Protein AF-A0A973SG56-F1 (afdb_monomer_lite)

Secondary structure (DSSP, 8-state):
--PPPEEEE-SSEEEEE-SSEEEEEEE-SS-EEEEEEES-HHHHHHHHHHHHHHHHHHGGGTT------PPPPTTSGGGTTT--------

Radius of gyration: 16.25 Å; chains: 1; bounding box: 34×30×58 Å

Foldseek 3Di:
DQQDWDWDDDPAWIWIDRPQKIKIWGHDPVDIDIDIDGPDPVVSVVVVVVVQVVCCVVCVVVNDHDDDDPDPPPVPPVPPVPDDDDDDDD

Structure (mmCIF, N/CA/C/O backbone):
data_AF-A0A973SG56-F1
#
_entry.id   AF-A0A973SG56-F1
#
loop_
_atom_site.group_PDB
_atom_site.id
_atom_site.type_symbol
_atom_site.label_atom_id
_atom_site.label_alt_id
_atom_site.label_comp_id
_atom_site.label_asym_id
_atom_site.label_entity_id
_atom_site.label_seq_id
_atom_site.pdbx_PDB_ins_code
_atom_site.Cartn_x
_atom_site.Cartn_y
_atom_site.Cartn_z
_atom_site.occupancy
_atom_site.B_iso_or_equiv
_atom_site.auth_seq_id
_atom_site.auth_comp_id
_atom_site.auth_asym_id
_atom_site.auth_atom_id
_atom_site.pdbx_PDB_model_num
ATOM 1 N N . MET A 1 1 ? 13.474 -17.132 -16.185 1.00 40.53 1 MET A N 1
ATOM 2 C CA . MET A 1 1 ? 14.036 -17.359 -14.837 1.00 40.53 1 MET A CA 1
ATOM 3 C C . MET A 1 1 ? 13.049 -16.800 -13.830 1.00 40.53 1 MET A C 1
ATOM 5 O O . MET A 1 1 ? 12.770 -15.612 -13.897 1.00 40.53 1 MET A O 1
ATOM 9 N N . ALA A 1 2 ? 12.445 -17.638 -12.987 1.00 53.66 2 ALA A N 1
ATOM 10 C CA . ALA A 1 2 ? 11.544 -17.158 -11.943 1.00 53.66 2 ALA A CA 1
ATOM 11 C C . ALA A 1 2 ? 12.395 -16.587 -10.802 1.00 53.66 2 ALA A C 1
ATOM 13 O O . ALA A 1 2 ? 13.117 -17.335 -10.144 1.00 53.66 2 ALA A O 1
ATOM 14 N N . GLY A 1 3 ? 12.364 -15.265 -10.620 1.00 65.00 3 GLY A N 1
ATOM 15 C CA . GLY A 1 3 ? 12.903 -14.640 -9.417 1.00 65.00 3 GLY A CA 1
ATOM 16 C C . GLY A 1 3 ? 12.199 -15.229 -8.197 1.00 65.00 3 GLY A C 1
ATOM 17 O O . GLY A 1 3 ? 10.986 -15.444 -8.220 1.00 65.00 3 GLY A O 1
ATOM 18 N N . ARG A 1 4 ? 12.962 -15.567 -7.160 1.00 72.38 4 ARG A N 1
ATOM 19 C CA . ARG A 1 4 ? 12.406 -16.112 -5.924 1.00 72.38 4 ARG A CA 1
ATOM 20 C C . ARG A 1 4 ? 11.706 -14.970 -5.188 1.00 72.38 4 ARG A C 1
ATOM 22 O O . ARG A 1 4 ? 12.334 -13.953 -4.920 1.00 72.38 4 ARG A O 1
ATOM 29 N N . VAL A 1 5 ? 10.414 -15.131 -4.924 1.00 81.25 5 VAL A N 1
ATOM 30 C CA . VAL A 1 5 ? 9.627 -14.193 -4.115 1.00 81.25 5 VAL A CA 1
ATOM 31 C C . VAL A 1 5 ? 9.533 -14.775 -2.711 1.00 81.25 5 VAL A C 1
ATOM 33 O O . VAL A 1 5 ? 9.129 -15.931 -2.559 1.00 81.25 5 VAL A O 1
ATOM 36 N N . THR A 1 6 ? 9.918 -13.993 -1.707 1.00 85.25 6 THR A N 1
ATOM 37 C CA . THR A 1 6 ? 9.738 -14.337 -0.293 1.00 85.25 6 THR A CA 1
ATOM 38 C C . THR A 1 6 ? 8.484 -13.637 0.201 1.00 85.25 6 THR A C 1
ATOM 40 O O . THR A 1 6 ? 8.281 -12.453 -0.055 1.00 85.25 6 THR A O 1
ATOM 43 N N . ILE A 1 7 ? 7.606 -14.382 0.862 1.00 87.06 7 ILE A N 1
ATOM 44 C CA . ILE A 1 7 ? 6.366 -13.846 1.411 1.00 87.06 7 ILE A CA 1
ATOM 45 C C . ILE A 1 7 ? 6.296 -14.319 2.854 1.00 87.06 7 ILE A C 1
ATOM 47 O O . ILE A 1 7 ? 6.220 -15.520 3.110 1.00 87.06 7 ILE A O 1
ATOM 51 N N . GLU A 1 8 ? 6.321 -13.374 3.777 1.00 87.25 8 GLU A N 1
ATOM 52 C CA . GLU A 1 8 ? 6.106 -13.601 5.197 1.00 87.25 8 GLU A CA 1
ATOM 53 C C . GLU A 1 8 ? 4.810 -12.907 5.587 1.00 87.25 8 GLU A C 1
ATOM 55 O O . GLU A 1 8 ? 4.611 -11.736 5.291 1.00 87.25 8 GLU A O 1
ATOM 60 N N . TRP A 1 9 ? 3.885 -13.614 6.222 1.00 86.19 9 TRP A N 1
ATOM 61 C CA . TRP A 1 9 ? 2.664 -12.995 6.721 1.00 86.19 9 TRP A CA 1
ATOM 62 C C . TRP A 1 9 ? 2.280 -13.580 8.071 1.00 86.19 9 TRP A C 1
ATOM 64 O O . TRP A 1 9 ? 2.512 -14.749 8.369 1.00 86.19 9 TRP A O 1
ATOM 74 N N . SER A 1 10 ? 1.696 -12.722 8.888 1.00 84.06 10 SER A N 1
ATOM 75 C CA . SER A 1 10 ? 1.136 -12.968 10.207 1.00 84.06 10 SER A CA 1
ATOM 76 C C . SER A 1 10 ? -0.335 -12.550 10.201 1.00 84.06 10 SER A C 1
ATOM 78 O O . SER A 1 10 ? -0.900 -12.199 9.166 1.00 8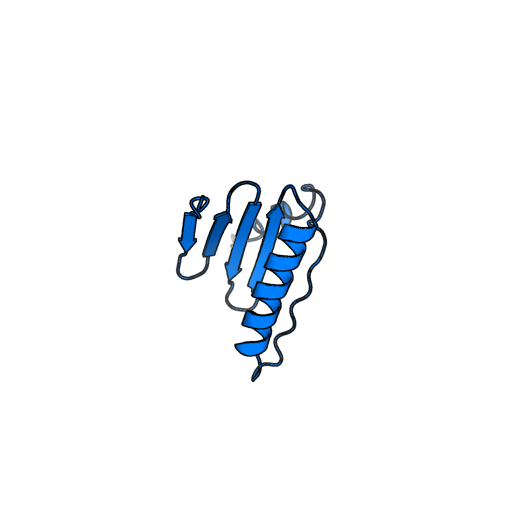4.06 10 SER A O 1
ATOM 80 N N . ASN A 1 11 ? -0.985 -12.606 11.362 1.00 78.38 11 ASN A N 1
ATOM 81 C CA . ASN A 1 11 ? -2.402 -12.266 11.475 1.00 78.38 11 ASN A CA 1
ATOM 82 C C . ASN A 1 11 ? -2.694 -10.786 11.153 1.00 78.38 11 ASN A C 1
ATOM 84 O O . ASN A 1 11 ? -3.771 -10.467 10.660 1.00 78.38 11 ASN A O 1
ATOM 88 N N . THR A 1 12 ? -1.737 -9.898 11.432 1.00 84.25 12 THR A N 1
ATOM 89 C CA . THR A 1 12 ? -1.853 -8.441 11.252 1.00 84.25 12 THR A CA 1
ATOM 90 C C . THR A 1 12 ? -0.813 -7.862 10.302 1.00 84.25 12 THR A C 1
ATOM 92 O O . THR A 1 12 ? -1.029 -6.792 9.751 1.00 84.25 12 THR A O 1
ATOM 95 N N . ASP A 1 13 ? 0.295 -8.558 10.063 1.00 83.88 13 ASP A N 1
ATOM 96 C CA . ASP A 1 13 ? 1.453 -8.007 9.360 1.00 83.88 13 ASP A CA 1
ATOM 97 C C . ASP A 1 13 ? 1.807 -8.880 8.157 1.00 83.88 13 ASP A C 1
ATOM 99 O O . ASP A 1 13 ? 1.728 -10.102 8.229 1.00 83.88 13 ASP A O 1
ATOM 103 N N . GLY A 1 14 ? 2.209 -8.276 7.046 1.00 86.88 14 GLY A N 1
ATOM 104 C CA . GLY A 1 14 ? 2.634 -8.971 5.837 1.00 86.88 14 GLY A CA 1
ATOM 105 C C . GLY A 1 14 ? 3.852 -8.299 5.230 1.00 86.88 14 GLY A C 1
ATOM 106 O O . GLY A 1 14 ? 3.910 -7.081 5.144 1.00 86.88 14 GLY A O 1
ATOM 107 N N . VAL A 1 15 ? 4.825 -9.083 4.795 1.00 87.06 15 VAL A N 1
ATOM 108 C CA . VAL A 1 15 ? 6.034 -8.643 4.109 1.00 87.06 15 VAL A CA 1
ATOM 109 C C . VAL A 1 15 ? 6.190 -9.480 2.847 1.00 87.06 15 VAL A C 1
ATOM 111 O O . VAL A 1 15 ? 6.180 -10.707 2.880 1.00 87.06 15 VAL A O 1
ATOM 114 N N . ILE A 1 16 ? 6.312 -8.807 1.712 1.00 86.50 16 ILE A N 1
ATOM 115 C CA . ILE A 1 16 ? 6.470 -9.417 0.396 1.00 86.50 16 ILE A CA 1
ATOM 116 C C . ILE A 1 16 ? 7.755 -8.864 -0.203 1.00 86.50 16 ILE A C 1
ATOM 118 O O . ILE A 1 16 ? 7.829 -7.678 -0.510 1.00 86.50 16 ILE A O 1
ATOM 122 N N . GLU A 1 17 ? 8.751 -9.714 -0.399 1.00 84.94 17 GLU A N 1
ATOM 123 C CA . GLU A 1 17 ? 10.021 -9.359 -1.025 1.00 84.94 17 GLU A CA 1
ATOM 124 C C . GLU A 1 17 ? 10.094 -9.997 -2.412 1.00 84.94 17 GLU A C 1
ATOM 126 O O . GLU A 1 17 ? 10.090 -11.221 -2.570 1.00 84.94 17 GLU A O 1
ATOM 131 N N . PHE A 1 18 ? 10.145 -9.158 -3.442 1.00 80.00 18 PHE A N 1
ATOM 132 C CA . PHE 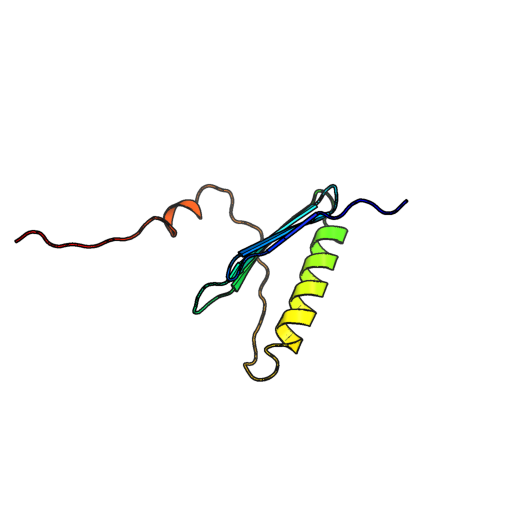A 1 18 ? 10.191 -9.558 -4.844 1.00 80.00 18 PHE A CA 1
ATOM 133 C C . PHE A 1 18 ? 11.419 -8.935 -5.523 1.00 80.00 18 PHE A C 1
ATOM 135 O O . PHE A 1 18 ? 11.308 -8.055 -6.368 1.00 80.00 18 PHE A O 1
ATOM 142 N N . GLY A 1 19 ? 12.619 -9.404 -5.168 1.00 76.75 19 GLY A N 1
ATOM 143 C CA . GLY A 1 19 ? 13.872 -8.938 -5.777 1.00 76.75 19 GLY A CA 1
ATOM 144 C C . GLY A 1 19 ? 14.184 -7.475 -5.417 1.00 76.75 19 GLY A C 1
ATOM 145 O O . GLY A 1 19 ? 14.460 -7.225 -4.249 1.00 76.75 19 GLY A O 1
ATOM 146 N N . PRO A 1 20 ? 14.150 -6.508 -6.358 1.00 73.56 20 PRO A N 1
ATOM 147 C CA . PRO A 1 20 ? 14.424 -5.088 -6.083 1.00 73.56 20 PRO A CA 1
ATOM 148 C C . PRO A 1 20 ? 13.221 -4.346 -5.465 1.00 73.56 20 PRO A C 1
ATOM 150 O O . PRO A 1 20 ? 12.997 -3.164 -5.722 1.00 73.56 20 PRO A O 1
ATOM 153 N N . GLY A 1 21 ? 12.361 -5.054 -4.735 1.00 79.31 21 GLY A N 1
ATOM 154 C CA . GLY A 1 21 ? 11.142 -4.478 -4.191 1.00 79.31 21 GLY A CA 1
ATOM 155 C C . GLY A 1 21 ? 10.655 -5.210 -2.955 1.00 79.31 21 GLY A C 1
ATOM 156 O O . GLY A 1 21 ? 10.708 -6.439 -2.875 1.00 79.31 21 GLY A O 1
ATOM 157 N N . ARG A 1 22 ? 10.168 -4.430 -1.997 1.00 86.00 22 ARG A N 1
ATOM 158 C CA . ARG A 1 22 ? 9.595 -4.872 -0.735 1.00 86.00 22 ARG A CA 1
ATOM 159 C C . ARG A 1 22 ? 8.245 -4.200 -0.541 1.00 86.00 22 ARG A C 1
ATOM 161 O O . ARG A 1 22 ? 8.101 -2.995 -0.698 1.00 86.00 22 ARG A O 1
ATOM 168 N N . CYS A 1 23 ? 7.240 -4.976 -0.178 1.00 85.50 23 CYS A N 1
ATOM 169 C CA . CYS A 1 23 ? 5.948 -4.459 0.237 1.00 85.50 23 CYS A CA 1
ATOM 170 C C . CYS A 1 23 ? 5.673 -4.909 1.663 1.00 85.50 23 CYS A C 1
ATOM 172 O O . CYS A 1 23 ? 5.723 -6.102 1.951 1.00 85.50 23 CYS A O 1
ATOM 174 N N . THR A 1 24 ? 5.382 -3.961 2.544 1.00 87.12 24 THR A N 1
ATOM 175 C CA . THR A 1 24 ? 4.921 -4.225 3.900 1.00 87.12 24 THR A CA 1
ATOM 176 C C . THR A 1 24 ? 3.457 -3.827 4.042 1.00 87.12 24 THR A C 1
ATOM 178 O O . THR A 1 24 ? 2.983 -2.833 3.490 1.00 87.12 24 THR A O 1
ATOM 181 N N . LEU A 1 25 ? 2.714 -4.659 4.755 1.00 86.94 25 LEU A N 1
ATOM 182 C CA . LEU A 1 25 ? 1.298 -4.525 5.025 1.00 86.94 25 LEU A CA 1
ATOM 183 C C . LEU A 1 25 ? 1.129 -4.612 6.536 1.00 86.94 25 LEU A C 1
ATOM 185 O O . LEU A 1 25 ? 1.578 -5.574 7.146 1.00 86.94 25 LEU A O 1
ATOM 189 N N . HIS A 1 26 ? 0.471 -3.626 7.126 1.00 85.19 26 HIS A N 1
ATOM 190 C CA . H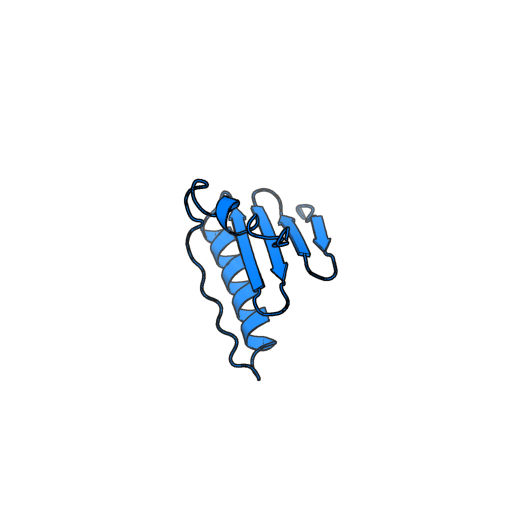IS A 1 26 ? 0.214 -3.561 8.558 1.00 85.19 26 HIS A CA 1
ATOM 191 C C . HIS A 1 26 ? -1.268 -3.272 8.782 1.00 85.19 26 HIS A C 1
ATOM 193 O O . HIS A 1 26 ? -1.745 -2.155 8.576 1.00 85.19 26 HIS A O 1
ATOM 199 N N . ALA A 1 27 ? -2.010 -4.301 9.172 1.00 84.06 27 ALA A N 1
ATOM 200 C CA . ALA A 1 27 ? -3.417 -4.237 9.518 1.00 84.06 27 ALA A CA 1
ATOM 201 C C . ALA A 1 27 ? -3.571 -3.942 11.013 1.00 84.06 27 ALA A C 1
ATOM 203 O O . ALA A 1 27 ? -3.108 -4.692 11.870 1.00 84.06 27 ALA A O 1
ATOM 204 N N . THR A 1 28 ? -4.263 -2.854 11.318 1.00 81.06 28 THR A N 1
ATOM 205 C CA . THR A 1 28 ? -4.757 -2.535 12.660 1.00 81.06 28 THR A CA 1
ATOM 206 C C . THR A 1 28 ? -6.254 -2.845 12.735 1.00 81.06 28 THR A C 1
ATOM 208 O O . THR A 1 28 ? -6.863 -3.213 11.731 1.00 81.06 28 THR A O 1
ATOM 211 N N . ALA A 1 29 ? -6.861 -2.705 13.917 1.00 76.62 29 ALA A N 1
ATOM 212 C CA . ALA A 1 29 ? -8.293 -2.955 14.097 1.00 76.62 29 ALA A CA 1
ATOM 213 C C . ALA A 1 29 ? -9.179 -2.055 13.212 1.00 76.62 29 ALA A C 1
ATOM 215 O O . ALA A 1 29 ? -10.236 -2.495 12.769 1.00 76.62 29 ALA A O 1
ATOM 216 N N . ASP A 1 30 ? -8.720 -0.832 12.925 1.00 76.50 30 ASP A N 1
ATOM 217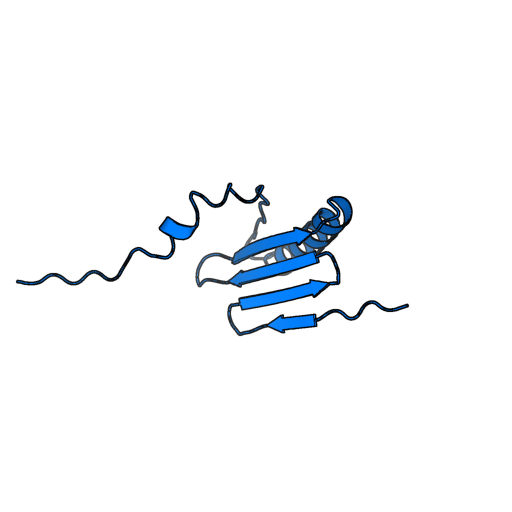 C CA . ASP A 1 30 ? -9.513 0.197 12.244 1.00 76.50 30 ASP A CA 1
ATOM 218 C C . ASP A 1 30 ? -8.954 0.588 10.865 1.00 76.50 30 ASP A C 1
ATOM 220 O O . ASP A 1 30 ? -9.675 1.125 10.025 1.00 76.50 30 ASP A O 1
ATOM 224 N N . THR A 1 31 ? -7.660 0.355 10.614 1.00 80.94 31 THR A N 1
ATOM 225 C CA . THR A 1 31 ? -6.967 0.833 9.404 1.00 80.94 31 THR A CA 1
ATOM 226 C C . THR A 1 31 ? -5.938 -0.164 8.877 1.00 80.94 31 THR A C 1
ATOM 228 O O . THR A 1 31 ? -5.301 -0.883 9.646 1.00 80.94 31 THR A O 1
ATOM 231 N N . LEU A 1 32 ? -5.729 -0.179 7.559 1.00 83.62 32 LEU A N 1
ATOM 232 C CA . LEU A 1 32 ? -4.687 -0.967 6.903 1.00 83.62 32 LEU A CA 1
ATOM 233 C C . LEU A 1 32 ? -3.640 -0.022 6.308 1.00 83.62 32 LEU A C 1
ATOM 235 O O . LEU A 1 32 ? -3.937 0.734 5.386 1.00 83.62 32 LEU A O 1
ATOM 239 N N . THR A 1 33 ? -2.417 -0.084 6.825 1.00 84.81 33 THR A N 1
ATOM 240 C CA . THR A 1 33 ? -1.269 0.660 6.300 1.00 84.81 33 THR A CA 1
ATOM 241 C C . THR A 1 33 ? -0.508 -0.212 5.311 1.00 84.81 33 THR A C 1
ATOM 243 O O . THR A 1 33 ? -0.240 -1.382 5.581 1.00 84.81 33 THR A O 1
ATOM 246 N N . LEU A 1 34 ? -0.159 0.353 4.158 1.00 85.50 34 LEU A N 1
ATOM 247 C CA . LEU A 1 34 ? 0.575 -0.333 3.100 1.00 85.50 34 LEU A CA 1
ATOM 248 C C . LEU A 1 34 ? 1.782 0.519 2.722 1.00 85.50 34 LEU A C 1
ATOM 250 O O . LEU A 1 34 ? 1.612 1.671 2.321 1.00 85.50 34 LEU A O 1
ATOM 254 N N . SER A 1 35 ? 2.973 -0.062 2.784 1.00 85.00 35 SER A N 1
ATOM 255 C CA . SER A 1 35 ? 4.189 0.563 2.273 1.00 85.00 35 SER A CA 1
ATOM 256 C C . SER A 1 35 ? 4.748 -0.301 1.156 1.00 85.00 35 SER A C 1
ATOM 258 O O . SER A 1 35 ? 4.873 -1.518 1.285 1.00 85.00 35 SER A O 1
ATOM 260 N N . VAL A 1 36 ? 5.042 0.322 0.021 1.00 85.88 36 VAL A N 1
ATOM 261 C CA . VAL A 1 36 ? 5.667 -0.345 -1.120 1.00 85.88 36 VAL A CA 1
ATOM 262 C C . VAL A 1 36 ? 6.937 0.414 -1.435 1.00 85.88 36 VAL A C 1
ATOM 264 O O . VAL A 1 36 ? 6.896 1.606 -1.726 1.00 85.88 36 VAL A O 1
ATOM 267 N N . GLU A 1 37 ? 8.047 -0.297 -1.384 1.00 82.69 37 GLU A N 1
ATOM 268 C CA . GLU A 1 37 ? 9.380 0.180 -1.695 1.00 82.69 37 GLU A CA 1
ATOM 269 C C . GLU A 1 37 ? 9.867 -0.620 -2.899 1.00 82.69 37 GLU A C 1
ATOM 271 O O . GLU A 1 37 ? 9.817 -1.849 -2.900 1.00 82.69 37 GLU A O 1
ATOM 276 N N . ALA A 1 38 ? 10.290 0.052 -3.961 1.00 83.88 38 ALA A N 1
ATOM 277 C CA . ALA A 1 38 ? 10.934 -0.607 -5.087 1.00 83.88 38 ALA A CA 1
ATOM 278 C C . ALA A 1 38 ? 11.875 0.368 -5.787 1.00 83.88 38 ALA A C 1
ATOM 280 O O . ALA A 1 38 ? 11.567 1.557 -5.881 1.00 83.88 38 ALA A O 1
ATOM 281 N N . ASP A 1 39 ? 12.974 -0.150 -6.335 1.00 81.19 39 ASP A N 1
ATOM 282 C CA . ASP A 1 39 ? 13.892 0.643 -7.162 1.00 81.19 39 ASP A CA 1
ATOM 283 C C . ASP A 1 39 ? 13.220 1.138 -8.454 1.00 81.19 39 ASP A C 1
ATOM 285 O O . ASP A 1 39 ? 13.569 2.190 -8.990 1.00 81.19 39 ASP A O 1
ATOM 289 N N . ASP A 1 40 ? 12.231 0.387 -8.957 1.00 84.44 40 ASP A N 1
ATOM 290 C CA . ASP A 1 40 ? 11.510 0.716 -10.182 1.00 84.44 40 ASP A CA 1
ATOM 291 C C . ASP A 1 40 ? 10.103 1.286 -9.893 1.00 84.44 40 ASP A C 1
ATOM 293 O O . ASP A 1 40 ? 9.229 0.582 -9.3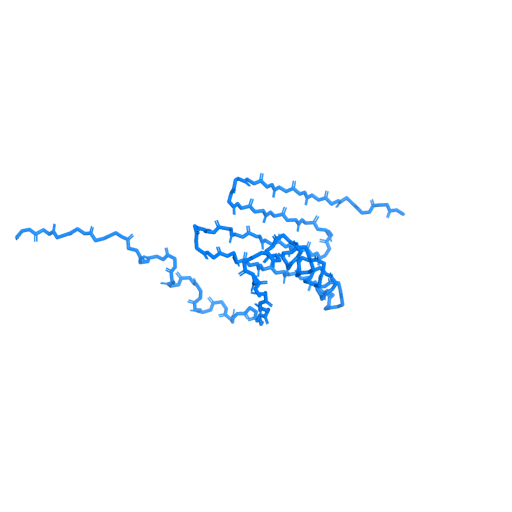60 1.00 84.44 40 ASP A O 1
ATOM 297 N N . PRO A 1 41 ? 9.818 2.537 -10.303 1.00 81.69 41 PRO A N 1
ATOM 298 C CA . PRO A 1 41 ? 8.536 3.177 -10.033 1.00 81.69 41 PRO A CA 1
ATOM 299 C C . PRO A 1 41 ? 7.365 2.550 -10.807 1.00 81.69 41 PRO A C 1
ATOM 301 O O . PRO A 1 41 ? 6.221 2.653 -10.356 1.00 81.69 41 PRO A O 1
ATOM 304 N N . GLN A 1 42 ? 7.593 1.887 -11.952 1.00 84.44 42 GLN A N 1
ATOM 305 C CA . GLN A 1 42 ? 6.527 1.155 -12.647 1.00 84.44 42 GLN A CA 1
ATOM 306 C C . GLN A 1 42 ? 6.163 -0.133 -11.907 1.00 84.44 42 GLN A C 1
ATOM 308 O O . GLN A 1 42 ? 4.978 -0.461 -11.820 1.00 84.44 42 GLN A O 1
ATOM 313 N N . GLN A 1 43 ? 7.145 -0.858 -11.366 1.00 82.31 43 GLN A N 1
ATOM 314 C CA . GLN A 1 43 ? 6.900 -2.046 -10.545 1.00 82.31 43 GLN A CA 1
ATOM 315 C C . GLN A 1 43 ? 6.165 -1.677 -9.258 1.00 82.31 43 GLN A C 1
ATOM 317 O O . GLN A 1 43 ? 5.158 -2.310 -8.941 1.00 82.31 43 GLN A O 1
ATOM 322 N N . MET A 1 44 ? 6.591 -0.604 -8.584 1.00 85.06 44 MET A N 1
ATOM 323 C CA . MET A 1 44 ? 5.896 -0.071 -7.410 1.00 85.06 44 MET A CA 1
ATOM 324 C C . MET A 1 44 ? 4.416 0.195 -7.713 1.00 85.06 44 MET A C 1
ATOM 326 O O . MET A 1 44 ? 3.541 -0.332 -7.027 1.00 85.06 44 MET A O 1
ATOM 330 N N . ARG A 1 45 ? 4.121 0.944 -8.786 1.00 85.00 45 ARG A N 1
ATOM 331 C CA . ARG A 1 45 ? 2.738 1.263 -9.181 1.00 85.00 45 ARG A CA 1
ATOM 332 C C . ARG A 1 45 ? 1.915 0.022 -9.519 1.00 85.00 45 ARG A C 1
ATOM 334 O O . ARG A 1 45 ? 0.764 -0.069 -9.111 1.00 85.00 45 ARG A O 1
ATOM 341 N N . ARG A 1 46 ? 2.499 -0.971 -10.200 1.00 85.19 46 ARG A N 1
ATOM 342 C CA . ARG A 1 46 ? 1.807 -2.239 -10.502 1.00 85.19 46 ARG A CA 1
ATOM 343 C C . ARG A 1 46 ? 1.400 -2.992 -9.239 1.00 85.19 46 ARG A C 1
ATOM 345 O O . ARG A 1 46 ? 0.302 -3.545 -9.190 1.00 85.19 46 ARG A O 1
ATOM 352 N N . VAL A 1 47 ? 2.273 -3.022 -8.233 1.00 85.00 47 VAL A N 1
ATOM 353 C CA . VAL A 1 47 ? 1.978 -3.660 -6.944 1.00 85.00 47 VAL A CA 1
ATOM 354 C C . VAL A 1 47 ? 0.900 -2.877 -6.195 1.00 85.00 47 VAL A C 1
ATOM 356 O O . VAL A 1 47 ? -0.073 -3.481 -5.746 1.00 85.00 47 VAL A O 1
ATOM 359 N N . GLN A 1 48 ? 1.007 -1.545 -6.148 1.00 87.31 48 GLN A N 1
ATOM 360 C CA . GLN A 1 48 ? -0.012 -0.666 -5.561 1.00 87.31 48 GLN A CA 1
ATOM 361 C C . GLN A 1 48 ? -1.390 -0.877 -6.204 1.00 87.31 48 GLN A C 1
ATOM 363 O O . GLN A 1 48 ? -2.373 -1.100 -5.496 1.00 87.31 48 GLN A O 1
ATOM 368 N N . ASP A 1 49 ? -1.469 -0.899 -7.535 1.00 87.94 49 ASP A N 1
ATOM 369 C CA . ASP A 1 49 ? -2.713 -1.135 -8.277 1.00 87.94 49 ASP A CA 1
ATOM 370 C C . ASP A 1 49 ? -3.293 -2.530 -8.003 1.00 87.94 49 ASP A C 1
ATOM 372 O O . ASP A 1 49 ? -4.506 -2.692 -7.830 1.00 87.94 49 ASP A O 1
ATOM 376 N N . GLY A 1 50 ? -2.437 -3.554 -7.945 1.00 88.12 50 GLY A N 1
ATOM 377 C CA . GLY A 1 50 ? -2.844 -4.925 -7.647 1.00 88.12 50 GLY A CA 1
ATOM 378 C C . GLY A 1 50 ? -3.449 -5.061 -6.250 1.00 88.12 50 GLY A C 1
ATOM 379 O O . GLY A 1 50 ? -4.513 -5.671 -6.093 1.00 88.12 50 GLY A O 1
ATOM 380 N N . ILE A 1 51 ? -2.804 -4.456 -5.249 1.00 84.75 51 ILE A N 1
ATOM 381 C CA . ILE A 1 51 ? -3.284 -4.434 -3.863 1.00 84.75 51 ILE A CA 1
ATOM 382 C C . ILE A 1 51 ? -4.577 -3.621 -3.761 1.00 84.75 51 ILE A C 1
ATOM 384 O O . ILE A 1 51 ? -5.548 -4.111 -3.188 1.00 84.75 51 ILE A O 1
ATOM 388 N N . THR A 1 52 ? -4.636 -2.443 -4.389 1.00 86.81 52 THR A N 1
ATOM 389 C CA . THR A 1 52 ? -5.829 -1.576 -4.422 1.00 86.81 52 THR A CA 1
ATOM 390 C C . THR A 1 52 ? -7.036 -2.328 -4.946 1.00 86.81 52 THR A C 1
ATOM 392 O O . THR A 1 52 ? -8.024 -2.481 -4.235 1.00 86.81 52 THR A O 1
ATOM 395 N N . ARG A 1 53 ? -6.926 -2.930 -6.136 1.00 86.69 53 ARG A N 1
ATOM 396 C CA . ARG A 1 53 ? -8.018 -3.718 -6.725 1.00 86.69 53 ARG A CA 1
ATOM 397 C C . ARG A 1 53 ? -8.439 -4.882 -5.837 1.00 86.69 53 ARG A C 1
ATOM 399 O O . ARG A 1 53 ? -9.612 -5.256 -5.819 1.00 86.69 53 ARG A O 1
ATOM 406 N N . ARG A 1 54 ? -7.494 -5.511 -5.131 1.00 84.81 54 ARG A N 1
ATOM 407 C CA . ARG A 1 54 ? -7.796 -6.616 -4.215 1.00 84.81 54 ARG A CA 1
ATOM 408 C C . ARG A 1 54 ? -8.597 -6.113 -3.016 1.00 84.81 5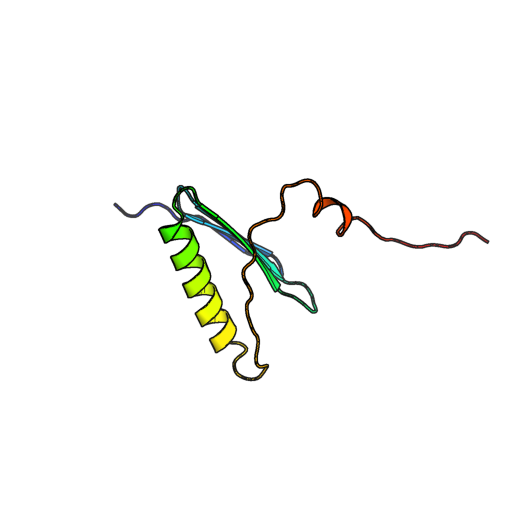4 ARG A C 1
ATOM 410 O O . ARG A 1 54 ? -9.604 -6.736 -2.685 1.00 84.81 54 ARG A O 1
ATOM 417 N N . LEU A 1 55 ? -8.167 -5.007 -2.416 1.00 83.19 55 LEU A N 1
ATOM 418 C CA . LEU A 1 55 ? -8.797 -4.390 -1.254 1.00 83.19 55 LEU A CA 1
ATOM 419 C C . LEU A 1 55 ? -10.162 -3.801 -1.586 1.00 83.19 55 LEU A C 1
ATOM 421 O O . LEU A 1 55 ? -11.117 -4.118 -0.892 1.00 83.19 55 LEU A O 1
ATOM 425 N N . GLU A 1 56 ? -10.301 -3.073 -2.690 1.00 85.62 56 GLU A N 1
ATOM 426 C CA . GLU A 1 56 ? -11.594 -2.575 -3.176 1.00 85.62 56 GLU A CA 1
ATOM 427 C C . GLU A 1 56 ? -12.574 -3.720 -3.457 1.00 85.62 56 GLU A C 1
ATOM 429 O O . GLU A 1 56 ? -13.773 -3.617 -3.204 1.00 85.62 56 GLU A O 1
ATOM 434 N N . ARG A 1 57 ? -12.075 -4.857 -3.959 1.00 83.56 57 ARG A N 1
ATOM 435 C CA . ARG A 1 57 ? -12.912 -6.034 -4.211 1.00 83.56 57 ARG A CA 1
ATOM 436 C C . ARG A 1 57 ? -13.362 -6.719 -2.920 1.00 83.56 57 ARG A C 1
ATOM 438 O O . ARG A 1 57 ? -14.491 -7.201 -2.873 1.00 83.56 57 ARG A O 1
ATOM 445 N N . ILE A 1 58 ? -12.499 -6.790 -1.904 1.00 81.81 58 ILE A N 1
ATOM 446 C CA . ILE A 1 58 ? -12.828 -7.366 -0.587 1.00 81.81 58 ILE A CA 1
ATOM 447 C C . ILE A 1 58 ? -13.763 -6.419 0.176 1.00 81.81 58 ILE A C 1
ATOM 449 O O . ILE A 1 58 ? -14.835 -6.825 0.614 1.00 81.81 58 ILE A O 1
ATOM 453 N N . GLY A 1 59 ? -13.395 -5.144 0.252 1.00 74.94 59 GLY A N 1
ATOM 454 C CA . GLY A 1 59 ? -14.136 -4.066 0.895 1.00 74.94 59 GLY A CA 1
ATOM 455 C C . GLY A 1 59 ? -15.264 -3.493 0.046 1.00 74.94 59 GLY A C 1
ATOM 456 O O . GLY A 1 59 ? -15.776 -2.431 0.374 1.00 74.94 59 GLY A O 1
ATOM 457 N N . ARG A 1 60 ? -15.703 -4.179 -1.021 1.00 75.94 60 ARG A N 1
ATOM 458 C CA . ARG A 1 60 ? -16.797 -3.714 -1.894 1.00 75.94 60 ARG A CA 1
ATOM 459 C C . ARG A 1 60 ? -18.083 -3.426 -1.112 1.00 75.94 60 ARG A C 1
ATOM 461 O O . ARG A 1 60 ? -18.861 -2.572 -1.517 1.00 75.94 60 ARG A O 1
ATOM 468 N N . ARG A 1 61 ? -18.318 -4.160 -0.018 1.00 74.12 61 ARG A N 1
ATOM 469 C CA . ARG A 1 61 ? -19.466 -3.952 0.880 1.00 74.12 61 ARG A CA 1
ATOM 470 C C . ARG A 1 61 ? -19.273 -2.791 1.859 1.00 74.12 61 ARG A C 1
ATOM 472 O O . ARG A 1 61 ? -20.263 -2.188 2.240 1.00 74.12 61 ARG A O 1
ATOM 479 N N . ASP A 1 62 ? -18.026 -2.482 2.199 1.00 72.06 62 ASP A N 1
ATOM 480 C CA . ASP A 1 62 ? -17.627 -1.444 3.161 1.00 72.06 62 ASP A CA 1
ATOM 481 C C . ASP A 1 62 ? -17.146 -0.150 2.485 1.00 72.06 62 ASP A C 1
ATOM 483 O O . ASP A 1 62 ? -16.748 0.798 3.150 1.00 72.06 62 ASP A O 1
ATOM 487 N N . GLN A 1 63 ? -17.167 -0.103 1.148 1.00 72.31 63 GLN A N 1
ATOM 488 C CA . GLN A 1 63 ? -16.719 1.044 0.355 1.00 72.31 63 GLN A CA 1
ATOM 489 C C . GLN A 1 63 ? -15.266 1.457 0.666 1.00 72.31 63 GLN A C 1
ATOM 491 O O . GLN A 1 63 ? -14.898 2.634 0.648 1.00 72.31 63 GLN A O 1
ATOM 496 N N . LEU A 1 64 ? -14.430 0.452 0.942 1.00 78.38 64 LEU A N 1
ATOM 497 C CA . LEU A 1 64 ? -13.048 0.632 1.367 1.00 78.38 64 LEU A CA 1
ATOM 498 C C . LEU A 1 64 ? -12.233 1.299 0.252 1.00 78.38 64 LEU A C 1
ATOM 500 O O . LEU A 1 64 ? -12.077 0.742 -0.834 1.00 78.38 64 LEU A O 1
ATOM 504 N N . THR A 1 65 ? -11.730 2.500 0.534 1.00 77.88 65 THR A N 1
ATOM 505 C CA . THR A 1 65 ? -10.965 3.322 -0.410 1.00 77.88 65 THR A CA 1
ATOM 506 C C . THR A 1 65 ? -9.492 3.286 -0.028 1.00 77.88 65 THR A C 1
ATOM 508 O O . THR A 1 65 ? -9.142 3.567 1.117 1.00 77.88 65 THR A O 1
ATOM 511 N N . VAL A 1 66 ? -8.622 2.950 -0.980 1.00 82.62 66 VAL A N 1
ATOM 512 C CA . VAL A 1 66 ? -7.169 2.944 -0.769 1.00 82.62 66 VAL A CA 1
ATOM 513 C C . VAL A 1 66 ? -6.589 4.242 -1.314 1.00 82.62 66 VAL A C 1
ATOM 515 O O . VAL A 1 66 ? -6.771 4.563 -2.486 1.00 82.62 66 VAL A O 1
ATOM 518 N N . VAL A 1 67 ? -5.875 4.984 -0.470 1.00 83.50 67 VAL A N 1
ATOM 519 C CA . VAL A 1 67 ? -5.170 6.210 -0.860 1.00 83.50 67 VAL A CA 1
ATOM 520 C C . VAL A 1 67 ? -3.679 5.980 -0.668 1.00 83.50 67 VAL A C 1
ATOM 522 O O . VAL A 1 67 ? -3.225 5.739 0.448 1.00 83.50 67 VAL A O 1
ATOM 525 N N . TRP A 1 68 ? -2.920 6.047 -1.759 1.00 84.19 68 TRP A N 1
ATOM 526 C CA . TRP A 1 68 ? -1.464 5.963 -1.717 1.00 84.19 68 TRP A CA 1
ATOM 527 C C . TRP A 1 68 ? -0.871 7.359 -1.600 1.00 84.19 68 TRP A C 1
ATOM 529 O O . TRP A 1 68 ? -1.152 8.229 -2.424 1.00 84.19 68 TRP A O 1
ATOM 539 N N . SER A 1 69 ? -0.008 7.542 -0.609 1.00 82.62 69 SER A N 1
ATOM 540 C CA . SER A 1 69 ? 0.788 8.753 -0.432 1.00 82.62 69 SER A CA 1
ATOM 541 C C . SER A 1 69 ? 2.267 8.407 -0.581 1.00 82.62 69 SER A C 1
ATOM 543 O O . SER A 1 69 ? 2.658 7.284 -0.247 1.00 82.62 69 SER A O 1
ATOM 545 N N . PRO A 1 70 ? 3.111 9.334 -1.071 1.00 78.31 70 PRO A N 1
ATOM 546 C CA . PRO A 1 70 ? 4.552 9.157 -0.964 1.00 78.31 70 PRO A CA 1
ATOM 547 C C . PRO A 1 70 ? 4.911 8.951 0.509 1.00 78.31 70 PRO A C 1
ATOM 549 O O . PRO A 1 70 ? 4.352 9.627 1.378 1.00 78.31 70 PRO A O 1
ATOM 552 N N . ALA A 1 71 ? 5.816 8.007 0.783 1.00 68.62 71 ALA A N 1
ATOM 553 C CA . ALA A 1 71 ? 6.310 7.813 2.136 1.00 68.62 71 ALA A CA 1
ATOM 554 C C . ALA A 1 71 ? 6.851 9.163 2.639 1.00 68.62 71 ALA A C 1
ATOM 556 O O . ALA A 1 71 ? 7.630 9.805 1.923 1.00 68.62 71 ALA A O 1
ATOM 557 N N . PRO A 1 72 ? 6.404 9.646 3.811 1.00 62.59 72 PRO A N 1
ATOM 558 C CA . PRO A 1 72 ? 6.962 10.863 4.368 1.00 62.59 72 PRO A CA 1
ATOM 559 C C . PRO A 1 72 ? 8.469 10.658 4.556 1.00 62.59 72 PRO A C 1
ATOM 561 O O . PRO A 1 72 ? 8.892 9.541 4.874 1.00 62.59 72 PRO A O 1
ATOM 564 N N . PRO A 1 73 ? 9.294 11.706 4.376 1.00 53.47 73 PRO A N 1
ATOM 565 C CA . PRO A 1 73 ? 10.686 11.622 4.785 1.00 53.47 73 PRO A CA 1
ATOM 566 C C . PRO A 1 73 ? 10.701 11.179 6.252 1.00 53.47 73 PRO A C 1
ATOM 568 O O . PRO A 1 73 ? 9.906 11.665 7.056 1.00 53.47 73 PRO A O 1
ATOM 571 N N . GLU A 1 74 ? 11.573 10.227 6.572 1.00 53.81 74 GLU A N 1
ATOM 572 C CA . GLU A 1 74 ? 11.698 9.428 7.806 1.00 53.81 74 GLU A CA 1
ATOM 573 C C . GLU A 1 74 ? 11.665 10.208 9.146 1.00 53.81 74 GLU A C 1
ATOM 575 O O . GLU A 1 74 ? 11.682 9.634 10.230 1.00 53.81 74 GLU A O 1
ATOM 580 N N . THR A 1 75 ? 11.560 11.532 9.102 1.00 51.75 75 THR A N 1
ATOM 581 C CA . THR A 1 75 ? 11.499 12.444 10.243 1.00 51.75 75 THR A CA 1
ATOM 582 C C . THR A 1 75 ? 10.176 12.409 11.031 1.00 51.75 75 THR A C 1
ATOM 584 O O . THR A 1 75 ? 10.191 12.797 12.196 1.00 51.75 75 THR A O 1
ATOM 587 N N . GLU A 1 76 ? 9.047 11.921 10.489 1.00 48.75 76 GLU A N 1
ATOM 588 C CA . GLU A 1 76 ? 7.739 12.118 11.165 1.00 48.75 76 GLU A CA 1
ATOM 589 C C . GLU A 1 76 ? 7.001 10.840 11.629 1.00 48.75 76 GLU A C 1
ATOM 591 O O . GLU A 1 76 ? 6.283 10.870 12.632 1.00 48.75 76 GLU A O 1
ATOM 596 N N . VAL A 1 77 ? 7.221 9.679 11.000 1.00 53.00 77 VAL A N 1
ATOM 597 C CA . VAL A 1 77 ? 6.429 8.453 11.276 1.00 53.00 77 VAL A CA 1
ATOM 598 C C . VAL A 1 77 ? 6.846 7.667 12.523 1.00 53.00 77 VAL A C 1
ATOM 600 O O . VAL A 1 77 ? 6.048 6.901 13.059 1.00 53.00 77 VAL A O 1
ATOM 603 N N . ALA A 1 78 ? 8.045 7.895 13.065 1.00 52.47 78 ALA A N 1
ATOM 604 C CA . ALA A 1 78 ? 8.477 7.251 14.312 1.00 52.47 78 ALA A CA 1
ATOM 605 C C . ALA A 1 78 ? 7.785 7.827 15.571 1.00 52.47 78 ALA A C 1
ATOM 607 O O . ALA A 1 78 ? 7.831 7.218 16.643 1.00 52.47 78 ALA A O 1
ATOM 608 N N . SER A 1 79 ? 7.116 8.983 15.460 1.00 48.38 79 SER A N 1
ATOM 609 C CA . SER A 1 79 ? 6.520 9.680 16.611 1.00 48.38 79 SER A CA 1
ATOM 610 C C . SER A 1 79 ? 5.064 9.298 16.905 1.00 48.38 79 SER A C 1
ATOM 612 O O . SER A 1 79 ? 4.580 9.572 18.008 1.00 48.38 79 SER A O 1
ATOM 614 N N . SER A 1 80 ? 4.363 8.638 15.976 1.00 50.50 80 SER A N 1
ATOM 615 C CA . SER A 1 80 ? 2.961 8.230 16.162 1.00 50.50 80 SER A CA 1
ATOM 616 C C . SER A 1 80 ? 2.817 6.860 16.835 1.00 50.50 80 SER A C 1
ATOM 618 O O . SER A 1 80 ? 1.897 6.675 17.628 1.00 50.50 80 SER A O 1
ATOM 620 N N . ALA A 1 81 ? 3.765 5.936 16.634 1.00 52.25 81 ALA A N 1
ATOM 621 C CA . ALA A 1 81 ? 3.720 4.599 17.238 1.00 52.25 81 ALA A CA 1
ATOM 622 C C . ALA A 1 81 ? 4.170 4.547 18.717 1.00 52.25 81 ALA A C 1
ATOM 624 O O . ALA A 1 81 ? 3.984 3.527 19.378 1.00 52.25 81 ALA A O 1
ATOM 625 N N . ARG A 1 82 ? 4.746 5.629 19.273 1.00 50.31 82 ARG A N 1
ATOM 626 C CA . ARG A 1 82 ? 5.342 5.623 20.632 1.00 50.31 82 ARG A CA 1
ATOM 627 C C . ARG A 1 82 ? 4.557 6.371 21.713 1.00 50.31 82 ARG A C 1
ATOM 629 O O . ARG A 1 82 ? 5.032 6.506 22.839 1.00 50.31 82 ARG A O 1
ATOM 636 N N . ARG A 1 83 ? 3.344 6.836 21.416 1.00 51.09 83 ARG A N 1
ATOM 637 C CA . ARG A 1 83 ? 2.416 7.397 22.413 1.00 51.09 83 ARG A CA 1
ATOM 638 C C . ARG A 1 83 ? 1.267 6.388 22.513 1.00 51.09 83 ARG A C 1
ATOM 640 O O . ARG A 1 83 ? 0.443 6.358 21.616 1.00 51.09 83 ARG A O 1
ATOM 647 N N . ARG A 1 84 ? 1.125 5.524 23.526 1.00 54.97 84 ARG A N 1
ATOM 648 C CA . ARG A 1 84 ? 1.135 5.743 24.989 1.00 54.97 84 ARG A CA 1
ATOM 649 C C . ARG A 1 84 ? 1.362 4.390 25.701 1.00 54.97 84 ARG A C 1
ATOM 651 O O . ARG A 1 84 ? 1.022 3.353 25.141 1.00 54.97 84 ARG A O 1
ATOM 658 N N . PRO A 1 85 ? 1.783 4.402 26.972 1.00 47.03 85 PRO A N 1
ATOM 659 C CA . PRO A 1 85 ? 0.779 4.064 27.977 1.00 47.03 85 PRO A CA 1
ATOM 660 C C . PRO A 1 85 ? 0.676 5.176 29.019 1.00 47.03 85 PRO A C 1
ATOM 662 O O . PRO A 1 85 ? 1.674 5.656 29.548 1.00 47.03 85 PRO A O 1
ATOM 665 N N . GLY A 1 86 ? -0.554 5.610 29.287 1.00 52.47 86 GLY A N 1
ATOM 666 C CA . GLY A 1 86 ? -0.841 6.447 30.442 1.00 52.47 86 GLY A CA 1
ATOM 667 C C . GLY A 1 86 ? -0.871 5.594 31.705 1.00 52.47 86 GLY A C 1
ATOM 668 O O . GLY A 1 86 ? -1.407 4.488 31.688 1.00 52.47 86 GLY A O 1
ATOM 669 N N . ARG A 1 87 ? -0.359 6.129 32.811 1.00 57.72 87 ARG A N 1
ATOM 670 C CA . ARG A 1 87 ? -0.858 5.784 34.140 1.00 57.72 87 ARG A CA 1
ATOM 671 C C . ARG A 1 87 ? -0.580 6.947 35.078 1.00 57.72 87 ARG A C 1
ATOM 673 O O . ARG A 1 87 ? 0.569 7.343 35.222 1.00 57.72 87 ARG A O 1
ATOM 680 N N . GLY A 1 88 ? -1.650 7.511 35.634 1.00 51.22 88 GLY A N 1
ATOM 681 C CA . GLY A 1 88 ? -1.554 8.444 36.745 1.00 51.22 88 GLY A CA 1
ATOM 682 C C . GLY A 1 88 ? -0.840 7.792 37.923 1.00 51.22 88 GLY A C 1
ATOM 683 O O . GLY A 1 88 ? -0.997 6.593 38.158 1.00 51.22 88 GLY A O 1
ATOM 684 N N . ASP A 1 89 ? -0.063 8.601 38.622 1.00 49.56 89 ASP A N 1
ATOM 685 C CA . ASP A 1 89 ? 0.327 8.358 40.001 1.00 49.56 89 ASP A CA 1
ATOM 686 C C . ASP A 1 89 ? -0.302 9.479 40.839 1.00 49.56 89 ASP A C 1
ATOM 688 O O . ASP A 1 89 ? -0.537 10.576 40.322 1.00 49.56 89 ASP A O 1
ATOM 692 N N . ALA A 1 90 ? -0.709 9.095 42.041 1.00 50.69 90 ALA A N 1
ATOM 693 C CA . ALA A 1 90 ? -1.758 9.677 42.872 1.00 50.69 90 ALA A CA 1
ATOM 694 C C . ALA A 1 90 ? -1.482 11.079 43.440 1.00 50.69 90 ALA A C 1
ATOM 696 O O . ALA A 1 90 ? -0.303 11.473 43.569 1.00 50.69 90 ALA A O 1
#

Sequence (90 aa):
MAGRVTIEWSNTDGVIEFGPGRCTLHATADTLTLSVEADDPQQMRRVQDGITRRLERIGRRDQLTVVWSPAPPETEVASSARRRPGRGDA

pLDDT: mean 75.09, std 13.74, range [40.53, 88.12]